Protein AF-A0A529Q553-F1 (afdb_monomer)

Radius of gyration: 20.46 Å; Cα contacts (8 Å, |Δi|>4): 124; chains: 1; bounding box: 36×54×59 Å

pLDDT: mean 88.53, std 11.15, range [34.22, 96.94]

Mean predicted aligned error: 6.82 Å

Solvent-accessible surface area (backbone atoms only — not comparable to full-atom values): 10130 Å² total; per-residue (Å²): 118,43,84,43,75,34,99,50,54,93,83,39,62,65,42,75,43,47,72,68,66,32,51,50,51,51,51,51,52,50,47,51,53,48,38,73,77,42,72,85,59,49,73,41,52,49,52,29,30,45,54,63,30,24,42,59,50,72,75,54,43,55,55,51,61,71,42,74,78,39,62,71,57,44,51,53,48,38,74,72,51,54,62,42,55,60,35,70,65,58,46,74,40,64,50,101,91,42,88,78,86,85,86,89,84,88,81,55,51,62,45,63,66,83,91,50,75,76,38,81,62,55,82,89,85,82,84,74,90,70,61,59,68,64,60,60,71,51,64,87,62,90,80,86,88,86,84,73,90,57,77,83,69,85,74,52,92,90,112

Structure (mmCIF, N/CA/C/O backbone):
data_AF-A0A529Q553-F1
#
_entry.id   AF-A0A529Q553-F1
#
loop_
_atom_site.group_PDB
_atom_site.id
_atom_site.type_symbol
_atom_site.label_atom_id
_atom_site.label_alt_id
_atom_site.label_comp_id
_atom_site.label_asym_id
_atom_site.label_entity_id
_atom_site.label_seq_id
_atom_site.pdbx_PDB_ins_code
_atom_site.Cartn_x
_atom_site.Cartn_y
_atom_site.Cartn_z
_atom_site.occupancy
_atom_site.B_iso_or_equiv
_atom_site.auth_seq_id
_atom_site.auth_comp_id
_atom_site.auth_asym_id
_atom_site.auth_atom_id
_atom_site.pdbx_PDB_model_num
ATOM 1 N N . GLN A 1 1 ? 13.484 0.846 -15.848 1.00 80.19 1 GLN A N 1
ATOM 2 C CA . GLN A 1 1 ? 13.234 1.776 -16.974 1.00 80.19 1 GLN A CA 1
ATOM 3 C C . GLN A 1 1 ? 11.910 1.406 -17.623 1.00 80.19 1 GLN A C 1
ATOM 5 O O . GLN A 1 1 ? 11.563 0.232 -17.603 1.00 80.19 1 GLN A O 1
ATOM 10 N N . ILE A 1 2 ? 11.185 2.384 -18.168 1.00 90.12 2 ILE A N 1
ATOM 11 C CA . ILE A 1 2 ? 9.883 2.202 -18.836 1.00 90.12 2 ILE A CA 1
ATOM 12 C C . ILE A 1 2 ? 9.944 2.854 -20.213 1.00 90.12 2 ILE A C 1
ATOM 14 O O . ILE A 1 2 ? 10.556 3.915 -20.351 1.00 90.12 2 ILE A O 1
ATOM 18 N N . LEU A 1 3 ? 9.297 2.245 -21.205 1.00 92.94 3 LEU A N 1
ATOM 19 C CA . LEU A 1 3 ? 9.088 2.835 -22.525 1.00 92.94 3 LEU A CA 1
ATOM 20 C C . LEU A 1 3 ? 7.925 3.841 -22.485 1.00 92.94 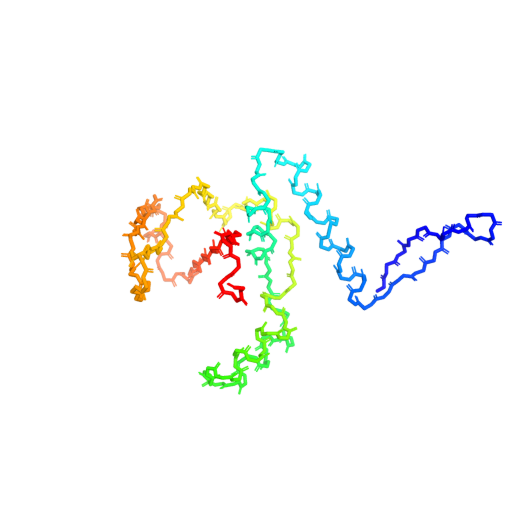3 LEU A C 1
ATOM 22 O O . LEU A 1 3 ? 6.845 3.520 -21.996 1.00 92.94 3 LEU A O 1
ATOM 26 N N . THR A 1 4 ? 8.133 5.041 -23.017 1.00 91.94 4 THR A N 1
ATOM 27 C CA . THR A 1 4 ? 7.121 6.101 -23.126 1.00 91.94 4 THR A CA 1
ATOM 28 C C . THR A 1 4 ? 7.176 6.772 -24.498 1.00 91.94 4 THR A C 1
ATOM 30 O O . THR A 1 4 ? 8.131 6.587 -25.258 1.00 91.94 4 THR A O 1
ATOM 33 N N . THR A 1 5 ? 6.165 7.571 -24.826 1.00 92.75 5 THR A N 1
ATOM 34 C CA . THR A 1 5 ? 6.148 8.407 -26.030 1.00 92.75 5 THR A CA 1
ATOM 35 C C . THR A 1 5 ? 7.138 9.557 -25.898 1.00 92.75 5 THR A C 1
ATOM 37 O O . THR A 1 5 ? 7.236 10.198 -24.849 1.00 92.75 5 THR A O 1
ATOM 40 N N . PHE A 1 6 ? 7.880 9.839 -26.964 1.00 93.62 6 PHE A N 1
ATOM 41 C CA . PHE A 1 6 ? 8.752 11.008 -26.992 1.00 93.62 6 PHE A CA 1
ATOM 42 C C . PHE A 1 6 ? 7.929 12.285 -27.222 1.00 93.62 6 PHE A C 1
ATOM 44 O O . PHE A 1 6 ? 6.906 12.254 -27.898 1.00 93.62 6 PHE A O 1
ATOM 51 N N . CYS A 1 7 ? 8.379 13.420 -26.681 1.00 92.56 7 CYS A N 1
ATOM 52 C CA . CYS A 1 7 ? 7.640 14.686 -26.769 1.00 92.56 7 CYS A CA 1
ATOM 53 C C . CYS A 1 7 ? 7.520 15.251 -28.196 1.00 92.56 7 CYS A C 1
ATOM 55 O O . CYS A 1 7 ? 6.701 16.135 -28.425 1.00 92.56 7 CYS A O 1
ATOM 57 N N . ARG A 1 8 ? 8.339 14.758 -29.135 1.00 94.62 8 ARG A N 1
ATOM 58 C CA . ARG A 1 8 ? 8.357 15.134 -30.555 1.00 94.62 8 ARG A CA 1
ATOM 59 C C . ARG A 1 8 ? 8.279 13.882 -31.433 1.00 94.62 8 ARG A C 1
ATOM 61 O O . ARG A 1 8 ? 9.331 13.361 -31.825 1.00 94.62 8 ARG A O 1
ATOM 68 N N . PRO A 1 9 ? 7.071 13.347 -31.683 1.00 90.69 9 PRO A N 1
ATOM 69 C CA . PRO A 1 9 ? 6.893 12.085 -32.399 1.00 90.69 9 PRO A CA 1
ATOM 70 C C . PRO A 1 9 ? 7.507 12.098 -33.807 1.00 90.69 9 PRO A C 1
ATOM 72 O O . PRO A 1 9 ? 7.957 11.055 -34.272 1.00 90.69 9 PRO A O 1
ATOM 75 N N . GLU A 1 10 ? 7.613 13.268 -34.444 1.00 95.75 10 GLU A N 1
ATOM 76 C CA . GLU A 1 10 ? 8.237 13.469 -35.755 1.00 95.75 10 GLU A CA 1
ATOM 77 C C . GLU A 1 10 ? 9.744 13.166 -35.789 1.00 95.75 10 GLU A C 1
ATOM 79 O O . GLU A 1 10 ? 10.274 12.805 -36.835 1.00 95.75 10 GLU A O 1
ATOM 84 N N . LEU A 1 11 ? 10.443 13.284 -34.654 1.00 94.25 11 LEU A N 1
ATOM 85 C CA . LEU A 1 11 ? 11.871 12.958 -34.551 1.00 94.25 11 LEU A CA 1
ATOM 86 C C . LEU A 1 11 ? 12.093 11.506 -34.130 1.00 94.25 11 LEU A C 1
ATOM 88 O O . LEU A 1 11 ? 13.064 10.868 -34.535 1.00 94.25 11 LEU A O 1
ATOM 92 N N . ARG A 1 12 ? 11.226 11.003 -33.250 1.00 94.56 12 ARG A N 1
ATOM 93 C CA . ARG A 1 12 ? 11.303 9.659 -32.682 1.00 94.56 12 ARG A CA 1
ATOM 94 C C . ARG A 1 12 ? 9.975 9.328 -32.017 1.00 94.56 12 ARG A C 1
ATOM 96 O O . ARG A 1 12 ? 9.478 10.125 -31.237 1.00 94.56 12 ARG A O 1
ATOM 103 N N . HIS A 1 13 ? 9.462 8.119 -32.221 1.00 95.44 13 HIS A N 1
ATOM 104 C CA . HIS A 1 13 ? 8.186 7.711 -31.625 1.00 95.44 13 HIS A CA 1
ATOM 105 C C . HIS A 1 13 ? 8.274 7.438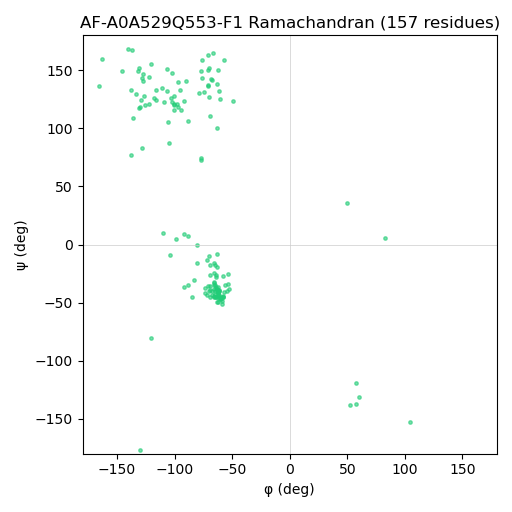 -30.112 1.00 95.44 13 HIS A C 1
ATOM 107 O O . HIS A 1 13 ? 7.409 7.864 -29.347 1.00 95.44 13 HIS A O 1
ATOM 113 N N . PHE A 1 14 ? 9.339 6.766 -29.656 1.00 95.81 14 PHE A N 1
ATOM 114 C CA . PHE A 1 14 ? 9.459 6.301 -28.271 1.00 95.81 14 PHE A CA 1
ATOM 115 C C . PHE A 1 14 ? 10.795 6.665 -27.623 1.00 95.81 14 PHE A C 1
ATOM 117 O O . PHE A 1 14 ? 11.828 6.765 -28.281 1.00 95.81 14 PHE A O 1
ATOM 124 N N . THR A 1 15 ? 10.786 6.821 -26.305 1.00 94.69 15 THR A N 1
ATOM 125 C CA . THR A 1 15 ? 11.979 6.993 -25.471 1.00 94.69 15 THR A CA 1
ATOM 126 C C . THR A 1 15 ? 11.813 6.213 -24.172 1.00 94.69 15 THR A C 1
ATOM 128 O O . THR A 1 15 ? 10.720 5.758 -23.847 1.00 94.69 15 THR A O 1
ATOM 131 N N . THR A 1 16 ? 12.882 6.066 -23.400 1.00 94.25 16 THR A N 1
ATOM 132 C CA . THR A 1 16 ? 12.812 5.482 -22.057 1.00 94.25 16 THR A CA 1
ATOM 133 C C . THR A 1 16 ? 12.877 6.556 -20.980 1.00 94.25 16 THR A C 1
ATOM 135 O O . THR A 1 16 ? 13.589 7.547 -21.147 1.00 94.25 16 THR A O 1
ATOM 138 N N . LEU A 1 17 ? 12.200 6.327 -19.853 1.00 93.25 17 LEU A N 1
ATOM 139 C CA . LEU A 1 17 ? 12.426 7.059 -18.604 1.00 93.25 17 LEU A CA 1
ATOM 140 C C . LEU A 1 17 ? 12.835 6.112 -17.461 1.00 93.25 17 LEU A C 1
ATOM 142 O O . LEU A 1 17 ? 12.558 4.906 -17.498 1.00 93.25 17 LEU A O 1
ATOM 146 N N . GLY A 1 18 ? 13.533 6.655 -16.464 1.00 93.50 18 GLY A N 1
ATOM 147 C CA . GLY A 1 18 ? 14.130 5.909 -15.354 1.00 93.50 18 GLY A CA 1
ATOM 148 C C . GLY A 1 18 ? 13.793 6.477 -13.975 1.00 93.50 18 GLY A C 1
ATOM 149 O O . GLY A 1 18 ? 13.018 7.425 -13.851 1.00 93.50 18 GLY A O 1
ATOM 150 N N . ASP A 1 19 ? 14.388 5.853 -12.960 1.00 92.12 19 ASP A N 1
ATOM 151 C CA . ASP A 1 19 ? 14.422 6.304 -11.566 1.00 92.12 19 ASP A CA 1
ATOM 152 C C . ASP A 1 19 ? 13.046 6.627 -10.962 1.00 92.12 19 ASP A C 1
ATOM 154 O O . ASP A 1 19 ? 12.076 5.887 -11.153 1.00 92.12 19 ASP A O 1
ATOM 158 N N . THR A 1 20 ? 12.958 7.717 -10.200 1.00 90.69 20 THR A N 1
ATOM 159 C CA . THR A 1 20 ? 11.737 8.135 -9.505 1.00 90.69 20 THR A CA 1
ATOM 160 C C . THR A 1 20 ? 10.633 8.529 -10.478 1.00 90.69 20 THR A C 1
ATOM 162 O O . THR A 1 20 ? 9.475 8.231 -10.212 1.00 90.69 20 THR A O 1
ATOM 165 N N . SER A 1 21 ? 10.962 9.094 -11.643 1.00 92.62 21 SER A N 1
ATOM 166 C CA . SER A 1 21 ? 9.974 9.387 -12.689 1.00 92.62 21 SER A CA 1
ATOM 167 C C . SER A 1 21 ? 9.302 8.113 -13.203 1.00 92.62 21 SER A C 1
ATOM 169 O O . SER A 1 21 ? 8.085 8.078 -13.386 1.00 92.62 21 SER A O 1
ATOM 171 N N . ALA A 1 22 ? 10.078 7.042 -13.401 1.00 93.75 22 ALA A N 1
ATOM 172 C CA . ALA A 1 22 ? 9.542 5.748 -13.809 1.00 93.75 22 ALA A CA 1
ATOM 173 C C . ALA A 1 22 ? 8.690 5.133 -12.692 1.00 93.75 22 ALA A C 1
ATOM 175 O O . ALA A 1 22 ? 7.582 4.665 -12.948 1.00 93.75 22 ALA A O 1
ATOM 176 N N . ALA A 1 23 ? 9.161 5.192 -11.445 1.00 92.81 23 ALA A N 1
ATOM 177 C CA . ALA A 1 23 ? 8.389 4.725 -10.297 1.00 92.81 23 ALA A CA 1
ATOM 178 C C . ALA A 1 23 ? 7.031 5.448 -10.181 1.00 92.81 23 ALA A C 1
ATOM 180 O O . ALA A 1 23 ? 6.000 4.790 -10.042 1.00 92.81 23 ALA A O 1
ATOM 181 N N . THR A 1 24 ? 7.008 6.775 -10.336 1.00 94.56 24 THR A N 1
ATOM 182 C CA . THR A 1 24 ? 5.775 7.578 -10.334 1.00 94.56 24 THR A CA 1
ATOM 183 C C . THR A 1 24 ? 4.840 7.182 -11.473 1.00 94.56 24 THR A C 1
ATOM 185 O O . THR A 1 24 ? 3.646 7.003 -11.245 1.00 94.56 24 THR A O 1
ATOM 188 N N . AL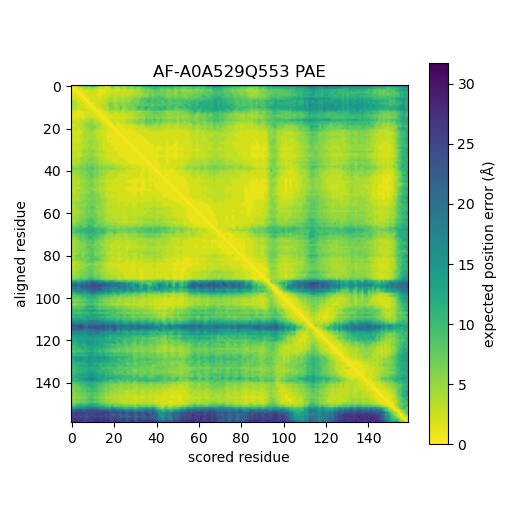A A 1 25 ? 5.360 6.979 -12.688 1.00 94.25 25 ALA A N 1
ATOM 189 C CA . ALA A 1 25 ? 4.551 6.531 -13.821 1.00 94.25 25 ALA A CA 1
ATOM 190 C C . ALA A 1 25 ? 3.922 5.144 -13.579 1.00 94.25 25 ALA A C 1
ATOM 192 O O . ALA A 1 25 ? 2.751 4.933 -13.898 1.00 94.25 25 ALA A O 1
ATOM 193 N N . HIS A 1 26 ? 4.658 4.207 -12.971 1.00 94.06 26 HIS A N 1
ATOM 194 C CA . HIS A 1 26 ? 4.112 2.905 -12.576 1.00 94.06 26 HIS A CA 1
ATOM 195 C C . HIS A 1 26 ? 3.022 3.026 -11.508 1.00 94.06 26 HIS A C 1
ATOM 197 O O . HIS A 1 26 ? 1.973 2.397 -11.652 1.00 94.06 26 HIS A O 1
ATOM 203 N N . ALA A 1 27 ? 3.239 3.845 -10.476 1.00 94.94 27 ALA A N 1
ATOM 204 C CA . ALA A 1 27 ? 2.251 4.079 -9.427 1.00 94.94 27 ALA A CA 1
ATOM 205 C C . ALA A 1 27 ? 0.971 4.725 -9.986 1.00 94.94 27 ALA A C 1
ATOM 207 O O . ALA A 1 27 ? -0.127 4.260 -9.688 1.00 94.94 27 ALA A O 1
ATOM 208 N N . ALA A 1 28 ? 1.101 5.727 -10.861 1.00 95.56 28 ALA A N 1
ATOM 209 C CA . ALA A 1 28 ? -0.030 6.371 -11.529 1.00 95.56 28 ALA A CA 1
ATOM 210 C C . ALA A 1 28 ? -0.814 5.384 -12.408 1.00 95.56 28 ALA A C 1
ATOM 212 O O . ALA A 1 28 ? -2.042 5.332 -12.343 1.00 95.56 28 ALA A O 1
ATOM 213 N N . ARG A 1 29 ? -0.114 4.540 -13.179 1.00 95.44 29 ARG A N 1
ATOM 214 C CA . ARG A 1 29 ? -0.747 3.463 -13.954 1.00 95.44 29 ARG A CA 1
ATOM 215 C C . ARG A 1 29 ? -1.506 2.497 -13.046 1.00 95.44 29 ARG A C 1
ATOM 217 O O . ARG A 1 29 ? -2.623 2.119 -13.376 1.00 95.44 29 ARG A O 1
ATOM 224 N N . MET A 1 30 ? -0.912 2.086 -11.928 1.00 95.81 30 MET A N 1
ATOM 225 C CA . MET A 1 30 ? -1.554 1.186 -10.969 1.00 95.81 30 MET A CA 1
ATOM 226 C C . MET A 1 30 ? -2.814 1.809 -10.360 1.00 95.81 30 MET A C 1
ATOM 228 O O . MET A 1 30 ? -3.855 1.161 -10.358 1.00 95.81 30 MET A O 1
ATOM 232 N N . ALA A 1 31 ? -2.751 3.071 -9.929 1.00 96.69 31 ALA A N 1
ATOM 233 C CA . ALA A 1 31 ? -3.910 3.806 -9.427 1.00 96.69 31 ALA A CA 1
ATOM 234 C C . ALA A 1 31 ? -5.034 3.885 -10.472 1.00 96.69 31 ALA A C 1
ATOM 236 O O . ALA A 1 31 ? -6.183 3.587 -10.159 1.00 96.69 31 ALA A O 1
ATOM 237 N N . GLY A 1 32 ? -4.697 4.205 -11.726 1.00 96.31 32 GLY A N 1
ATOM 238 C CA . GLY A 1 32 ? -5.662 4.244 -12.827 1.00 96.31 32 GLY A CA 1
ATOM 239 C C . GLY A 1 32 ? -6.304 2.885 -13.117 1.00 96.31 32 GLY A C 1
ATOM 240 O O . GLY A 1 32 ? -7.495 2.823 -13.398 1.00 96.31 32 GLY A O 1
ATOM 241 N N . LEU A 1 33 ? -5.550 1.788 -13.004 1.00 95.75 33 LEU A N 1
ATOM 242 C CA . LEU A 1 33 ? -6.091 0.433 -13.166 1.00 95.75 33 LEU A CA 1
ATOM 243 C C . LEU A 1 33 ? -7.027 0.040 -12.018 1.00 95.75 33 LEU A C 1
ATOM 245 O O . LEU A 1 33 ? -8.059 -0.573 -12.274 1.00 95.75 33 LEU A O 1
ATOM 249 N N . ILE A 1 34 ? -6.701 0.419 -10.779 1.00 94.50 34 ILE A N 1
ATOM 250 C CA . ILE A 1 34 ? -7.578 0.206 -9.619 1.00 94.50 34 ILE A CA 1
ATOM 251 C C . ILE A 1 34 ? -8.876 0.997 -9.786 1.00 94.50 34 ILE A C 1
ATOM 253 O O . ILE A 1 34 ? -9.948 0.406 -9.697 1.00 94.50 34 ILE A O 1
ATOM 257 N N . LEU A 1 35 ? -8.789 2.288 -10.116 1.00 95.06 35 LEU A N 1
ATOM 258 C CA . LEU A 1 35 ? -9.957 3.138 -10.375 1.00 95.06 35 LEU A CA 1
ATOM 259 C C . LEU A 1 35 ? -10.794 2.636 -11.552 1.00 95.06 35 LEU A C 1
ATOM 261 O O . LEU A 1 35 ? -12.014 2.648 -11.492 1.00 95.06 35 LEU A O 1
ATOM 265 N N . SER A 1 36 ? -10.161 2.155 -12.622 1.00 95.25 36 SER A N 1
ATOM 266 C CA . SER A 1 36 ? -10.892 1.586 -13.756 1.00 95.25 36 SER A CA 1
ATOM 267 C C . SER A 1 36 ? -11.638 0.305 -13.388 1.00 95.25 36 SER A C 1
ATOM 269 O O . SER A 1 36 ? -12.670 0.024 -13.991 1.00 95.25 36 SER A O 1
ATOM 271 N N . ALA A 1 37 ? -11.103 -0.494 -12.462 1.00 92.50 37 ALA A N 1
ATOM 272 C CA . ALA A 1 37 ? -11.727 -1.734 -12.015 1.00 92.50 37 ALA A CA 1
ATOM 273 C C . ALA A 1 37 ? -12.796 -1.504 -10.935 1.00 92.50 37 ALA A C 1
ATOM 275 O O . ALA A 1 37 ? -13.740 -2.286 -10.851 1.00 92.50 37 ALA A O 1
ATOM 276 N N . ARG A 1 38 ? -12.635 -0.461 -10.110 1.00 91.25 38 ARG A N 1
ATOM 277 C CA . ARG A 1 38 ? -13.537 -0.078 -9.013 1.00 91.25 38 ARG A CA 1
ATOM 278 C C . ARG A 1 38 ? -13.729 1.449 -8.984 1.00 91.25 38 ARG A C 1
ATOM 280 O O . ARG A 1 38 ? -13.078 2.130 -8.185 1.00 91.25 38 ARG A O 1
ATOM 287 N N . PRO A 1 39 ? -14.557 2.004 -9.890 1.00 92.81 39 PRO A N 1
ATOM 288 C CA . PRO A 1 39 ? -14.704 3.452 -10.069 1.00 92.81 39 PRO A CA 1
ATOM 289 C C . PRO A 1 39 ? -15.300 4.198 -8.871 1.00 92.81 39 PRO A C 1
ATOM 291 O O . PRO A 1 39 ? -15.195 5.418 -8.801 1.00 92.81 39 PRO A O 1
ATOM 294 N N . GLU A 1 40 ? -15.948 3.483 -7.957 1.00 93.44 40 GLU A N 1
ATOM 295 C CA . GLU A 1 40 ? -16.597 4.011 -6.760 1.00 93.44 40 GLU A CA 1
ATOM 296 C C . GLU A 1 40 ? -15.635 4.295 -5.598 1.00 93.44 40 GLU A C 1
ATOM 298 O O . GLU A 1 40 ? -16.015 4.998 -4.664 1.00 93.44 40 GLU A O 1
ATOM 303 N N . LEU A 1 41 ? -14.410 3.758 -5.643 1.00 92.75 41 LEU A N 1
ATOM 304 C CA . LEU A 1 41 ? -13.438 3.925 -4.564 1.00 92.75 41 LEU A CA 1
ATOM 305 C C . LEU A 1 41 ? -12.935 5.363 -4.455 1.00 92.75 41 LEU A C 1
ATOM 307 O O . LEU A 1 41 ? -12.616 6.017 -5.451 1.00 92.75 41 LEU A O 1
ATOM 311 N N . TRP A 1 42 ? -12.740 5.811 -3.219 1.00 94.38 42 TRP A N 1
ATOM 312 C CA . TRP A 1 42 ? -12.140 7.104 -2.928 1.00 94.38 42 TRP A CA 1
ATOM 313 C C . TRP A 1 42 ? -10.645 7.095 -3.278 1.00 94.38 42 TRP A C 1
ATOM 315 O O . TRP A 1 42 ? -9.980 6.052 -3.178 1.00 94.38 42 TRP A O 1
ATOM 325 N N . PRO A 1 43 ? -10.052 8.248 -3.635 1.00 94.06 43 PRO A N 1
ATOM 326 C CA . PRO A 1 43 ? -8.610 8.349 -3.859 1.00 94.06 43 PRO A CA 1
ATOM 327 C C . PRO A 1 43 ? -7.774 7.840 -2.666 1.00 94.06 43 PRO A C 1
ATOM 329 O O . PRO A 1 43 ? -6.717 7.226 -2.850 1.00 94.06 43 PRO A O 1
ATOM 332 N N . GLU A 1 44 ? -8.263 8.026 -1.439 1.00 94.12 44 GLU A N 1
ATOM 333 C CA . GLU A 1 44 ? -7.706 7.500 -0.194 1.00 94.12 44 GLU A CA 1
ATOM 334 C C . GLU A 1 44 ? -7.657 5.978 -0.207 1.00 94.12 44 GLU A C 1
ATOM 336 O O . GLU A 1 44 ? -6.614 5.408 0.127 1.00 94.12 44 GLU A O 1
ATOM 341 N N . SER A 1 45 ? -8.745 5.326 -0.613 1.00 94.25 45 SER A N 1
ATOM 342 C CA . SER A 1 45 ? -8.849 3.871 -0.713 1.00 94.25 45 SER A CA 1
ATOM 343 C C . SER A 1 45 ? -7.961 3.317 -1.808 1.00 94.25 45 SER A C 1
ATOM 345 O O . SER A 1 45 ? -7.275 2.322 -1.594 1.00 94.25 45 SER A O 1
ATOM 347 N N . VAL A 1 46 ? -7.872 3.991 -2.956 1.00 94.88 46 VAL A N 1
ATOM 348 C CA . VAL A 1 46 ? -6.943 3.606 -4.029 1.00 94.88 46 VAL A CA 1
ATOM 349 C C . VAL A 1 46 ? -5.503 3.652 -3.524 1.00 94.88 46 VAL A C 1
ATOM 351 O O . VAL A 1 46 ? -4.749 2.691 -3.695 1.00 94.88 46 VAL A O 1
ATOM 354 N N . ARG A 1 47 ? -5.117 4.728 -2.827 1.00 94.88 47 ARG A N 1
ATOM 355 C CA . ARG A 1 47 ? -3.799 4.821 -2.187 1.00 94.88 47 ARG A CA 1
ATOM 356 C C . ARG A 1 47 ? -3.614 3.740 -1.121 1.00 94.88 47 ARG A C 1
ATOM 358 O O . ARG A 1 47 ? -2.532 3.154 -1.048 1.00 94.88 47 ARG A O 1
ATOM 365 N N . ALA A 1 48 ? -4.646 3.466 -0.321 1.00 94.81 48 ALA A N 1
ATOM 366 C CA . ALA A 1 48 ? -4.623 2.424 0.698 1.00 94.81 48 ALA A CA 1
ATOM 367 C C . ALA A 1 48 ? -4.332 1.067 0.067 1.00 94.81 48 ALA A C 1
ATOM 369 O O . ALA A 1 48 ? -3.421 0.395 0.522 1.00 94.81 48 ALA A O 1
ATOM 370 N N . LEU A 1 49 ? -5.028 0.698 -1.011 1.00 94.44 49 LEU A N 1
ATOM 371 C CA . LEU A 1 49 ? -4.840 -0.571 -1.715 1.00 94.44 49 LEU A CA 1
ATOM 372 C C . LEU A 1 49 ? -3.438 -0.700 -2.312 1.00 94.44 49 LEU A C 1
ATOM 374 O O . LEU A 1 49 ? -2.820 -1.756 -2.189 1.00 94.44 49 LEU A O 1
ATOM 378 N N . ILE A 1 50 ? -2.893 0.375 -2.891 1.00 95.00 50 ILE A N 1
ATOM 379 C CA . ILE A 1 50 ? -1.508 0.383 -3.383 1.00 95.00 50 ILE A CA 1
ATOM 380 C C . ILE A 1 50 ? -0.542 0.073 -2.239 1.00 95.00 50 ILE A C 1
ATOM 382 O O . ILE A 1 50 ? 0.270 -0.842 -2.354 1.00 95.00 50 ILE A O 1
ATOM 386 N N . VAL A 1 51 ? -0.655 0.784 -1.116 1.00 94.38 51 VAL A N 1
ATOM 387 C CA . VAL A 1 51 ? 0.207 0.569 0.056 1.00 94.38 51 VAL A CA 1
ATOM 388 C C . VAL A 1 51 ? -0.016 -0.811 0.680 1.00 94.38 51 VAL A C 1
ATOM 390 O O . VAL A 1 51 ? 0.944 -1.493 1.017 1.00 94.38 51 VAL A O 1
ATOM 393 N N . HIS A 1 52 ? -1.268 -1.241 0.808 1.00 94.19 52 HIS A N 1
ATOM 394 C CA . HIS A 1 52 ? -1.669 -2.505 1.419 1.00 94.19 52 HIS A CA 1
ATOM 395 C C . HIS A 1 52 ? -1.147 -3.707 0.630 1.00 94.19 52 HIS A C 1
ATOM 397 O O . HIS A 1 52 ? -0.730 -4.705 1.216 1.00 94.19 52 HIS A O 1
ATOM 403 N N . SER A 1 53 ? -1.116 -3.594 -0.699 1.00 93.19 53 SER A N 1
ATOM 404 C CA . SER A 1 53 ? -0.583 -4.626 -1.589 1.00 93.19 53 SER A CA 1
ATOM 405 C C . SER A 1 53 ? 0.942 -4.755 -1.554 1.00 93.19 53 SER A C 1
ATOM 407 O O . SER A 1 53 ? 1.470 -5.732 -2.085 1.00 93.19 53 SER A O 1
ATOM 409 N N . ALA A 1 54 ? 1.650 -3.785 -0.966 1.00 94.19 54 ALA A N 1
ATOM 410 C CA . ALA A 1 54 ? 3.097 -3.710 -1.052 1.00 94.19 54 ALA A CA 1
ATOM 411 C C . ALA A 1 54 ? 3.813 -4.713 -0.146 1.00 94.19 54 ALA A C 1
ATOM 413 O O . ALA A 1 54 ? 3.398 -4.981 0.980 1.00 94.19 54 ALA A O 1
ATOM 414 N N . GLU A 1 55 ? 4.926 -5.235 -0.658 1.00 94.00 55 GLU A N 1
ATOM 415 C CA . GLU A 1 55 ? 5.840 -6.106 0.073 1.00 94.00 55 GLU A CA 1
ATOM 416 C C . GLU A 1 55 ? 7.270 -5.587 -0.004 1.00 94.00 55 GLU A C 1
ATOM 418 O O . GLU A 1 55 ? 7.759 -5.157 -1.056 1.00 94.00 55 GLU A O 1
ATOM 423 N N . TRP A 1 56 ? 7.999 -5.689 1.103 1.00 95.50 56 TRP A N 1
ATOM 424 C CA . TRP A 1 56 ? 9.443 -5.508 1.058 1.00 95.50 56 TRP A CA 1
ATOM 425 C C . TRP A 1 56 ? 10.095 -6.678 0.330 1.00 95.50 56 TRP A C 1
ATOM 427 O O . TRP A 1 56 ? 9.934 -7.840 0.704 1.00 95.50 56 TRP A O 1
ATOM 437 N N . THR A 1 57 ? 10.900 -6.354 -0.682 1.00 96.50 57 THR A N 1
ATOM 438 C CA . THR A 1 57 ? 11.742 -7.341 -1.370 1.00 96.50 57 THR A CA 1
ATOM 439 C C . THR A 1 57 ? 12.682 -8.044 -0.381 1.00 96.50 57 THR A C 1
ATOM 441 O O . THR A 1 57 ? 13.018 -7.457 0.654 1.00 96.50 57 THR A O 1
ATOM 444 N N . PRO A 1 58 ? 13.205 -9.245 -0.696 1.00 96.94 58 PRO A N 1
ATOM 445 C CA . PRO A 1 58 ? 14.136 -9.948 0.189 1.00 96.94 58 PRO A CA 1
ATOM 446 C C . PRO A 1 58 ? 15.337 -9.095 0.626 1.00 96.94 58 PRO A C 1
ATOM 448 O O . PRO A 1 58 ? 15.728 -9.119 1.788 1.00 96.94 58 PRO A O 1
ATOM 451 N N . ALA A 1 59 ? 15.874 -8.264 -0.274 1.00 96.88 59 ALA A N 1
ATOM 452 C CA . ALA A 1 59 ? 16.981 -7.361 0.038 1.00 96.88 59 ALA A CA 1
ATOM 453 C C . ALA A 1 59 ? 16.584 -6.215 0.989 1.00 96.88 59 ALA A C 1
ATOM 455 O O . ALA A 1 59 ? 17.384 -5.794 1.824 1.00 96.88 59 ALA A O 1
ATOM 456 N N . MET A 1 60 ? 15.359 -5.692 0.871 1.00 96.69 60 MET A N 1
ATOM 457 C CA . MET A 1 60 ? 14.827 -4.691 1.803 1.00 96.69 60 MET A CA 1
ATOM 458 C C . MET A 1 60 ? 14.566 -5.316 3.173 1.00 96.69 60 MET A C 1
ATOM 460 O O . MET A 1 60 ? 14.982 -4.754 4.184 1.00 96.69 60 MET A O 1
ATOM 464 N N . ARG A 1 61 ? 13.942 -6.498 3.193 1.00 95.19 61 ARG A N 1
ATOM 465 C CA . ARG A 1 61 ? 13.621 -7.246 4.410 1.00 95.19 61 ARG A CA 1
ATOM 466 C C . ARG A 1 61 ? 14.876 -7.607 5.197 1.00 95.19 61 ARG A C 1
ATOM 468 O O . ARG A 1 61 ? 14.952 -7.265 6.366 1.00 95.19 61 ARG A O 1
ATOM 475 N N . ALA A 1 62 ? 15.913 -8.114 4.531 1.00 96.44 62 ALA A N 1
ATOM 476 C CA . ALA A 1 62 ? 17.193 -8.408 5.174 1.00 96.44 62 ALA A CA 1
ATOM 477 C C . ALA A 1 62 ? 17.807 -7.188 5.891 1.00 96.44 62 ALA A C 1
ATOM 479 O O . ALA A 1 62 ? 18.424 -7.333 6.941 1.00 96.44 62 ALA A O 1
ATOM 480 N N . ARG A 1 63 ? 17.627 -5.973 5.351 1.00 95.94 63 ARG A N 1
ATOM 481 C CA . ARG A 1 63 ? 18.086 -4.735 6.006 1.00 95.94 63 ARG A CA 1
ATOM 482 C C . ARG A 1 63 ? 17.232 -4.351 7.209 1.00 95.94 63 ARG A C 1
ATOM 484 O O . ARG A 1 63 ? 17.784 -3.855 8.179 1.00 95.94 63 ARG A O 1
ATOM 491 N N . ILE A 1 64 ? 15.918 -4.559 7.135 1.00 93.94 64 ILE A N 1
ATOM 492 C CA . ILE A 1 64 ? 15.008 -4.327 8.263 1.00 93.94 64 ILE A CA 1
ATOM 493 C C . ILE A 1 64 ? 15.324 -5.305 9.398 1.00 93.94 64 ILE A C 1
ATOM 495 O O . ILE A 1 64 ? 15.447 -4.887 10.547 1.00 93.94 64 ILE A O 1
ATOM 499 N N . ASP A 1 65 ? 15.513 -6.581 9.073 1.00 94.56 65 ASP A N 1
ATOM 500 C CA . ASP A 1 65 ? 15.816 -7.626 10.051 1.00 94.56 65 ASP A CA 1
ATOM 501 C C . ASP A 1 65 ? 17.175 -7.368 10.723 1.00 94.56 65 ASP A C 1
ATOM 503 O O . ASP A 1 65 ? 17.307 -7.505 11.939 1.00 94.56 65 ASP A O 1
ATOM 507 N N . ALA A 1 66 ? 18.163 -6.878 9.963 1.00 96.25 66 ALA A N 1
ATOM 508 C CA . ALA A 1 66 ? 19.476 -6.497 10.486 1.00 96.25 66 ALA A CA 1
ATOM 509 C C . ALA A 1 66 ? 19.442 -5.336 11.501 1.00 96.25 66 ALA A C 1
ATOM 511 O O . ALA A 1 66 ? 20.379 -5.201 12.286 1.00 96.25 66 ALA A O 1
ATOM 512 N N . CYS A 1 67 ? 18.375 -4.527 11.535 1.00 94.56 67 CYS A N 1
ATOM 513 C CA . CYS A 1 67 ? 18.204 -3.484 12.550 1.00 94.56 67 CYS A CA 1
ATOM 514 C C . CYS A 1 67 ? 17.910 -4.051 13.949 1.00 94.56 67 CYS A C 1
ATOM 516 O O . CYS A 1 67 ? 17.888 -3.286 14.911 1.00 94.56 67 CYS A O 1
ATOM 518 N N . ASN A 1 68 ? 17.631 -5.355 14.094 1.00 93.56 68 ASN A N 1
ATOM 519 C CA . ASN A 1 68 ? 17.357 -6.014 15.381 1.00 93.56 68 ASN A CA 1
ATOM 520 C C . ASN A 1 68 ? 16.305 -5.278 16.245 1.00 93.56 68 ASN A C 1
ATOM 522 O O . ASN A 1 68 ? 16.414 -5.206 17.468 1.00 93.56 68 ASN A O 1
ATOM 526 N N . GLY A 1 69 ? 15.290 -4.680 15.609 1.00 92.31 69 GLY A N 1
ATOM 527 C CA . GLY A 1 69 ? 14.227 -3.936 16.297 1.00 92.31 69 GLY A CA 1
ATOM 528 C C . GLY A 1 69 ? 14.559 -2.482 16.664 1.00 92.31 69 GLY A C 1
ATOM 529 O O . GLY A 1 69 ? 13.735 -1.817 17.300 1.00 92.31 69 GLY A O 1
ATOM 530 N N . ALA A 1 70 ? 15.715 -1.947 16.257 1.00 95.19 70 ALA A N 1
ATOM 531 C CA . ALA A 1 70 ? 16.077 -0.547 16.466 1.00 95.19 70 ALA A CA 1
ATOM 532 C C . ALA A 1 70 ? 15.111 0.391 15.718 1.00 95.19 70 ALA A C 1
ATOM 534 O O . ALA A 1 70 ? 15.218 0.618 14.511 1.00 95.19 70 ALA A O 1
ATOM 535 N N . LYS A 1 71 ? 14.151 0.968 16.455 1.00 93.69 71 LYS A N 1
ATOM 536 C CA . LYS A 1 71 ? 13.046 1.762 15.887 1.00 93.69 71 LYS A CA 1
ATOM 537 C C . LYS A 1 71 ? 13.512 2.908 14.986 1.00 93.69 71 LYS A C 1
ATOM 539 O O . LYS A 1 71 ? 12.895 3.141 13.952 1.00 93.69 71 LYS A O 1
ATOM 544 N N . GLY A 1 72 ? 14.584 3.610 15.361 1.00 95.25 72 GLY A N 1
ATOM 545 C CA . GLY A 1 72 ? 15.114 4.733 14.579 1.00 95.25 72 GLY A CA 1
ATOM 546 C C . GLY A 1 72 ? 15.658 4.306 13.213 1.00 95.25 72 GLY A C 1
ATOM 547 O O . GLY A 1 72 ? 15.403 4.969 12.208 1.00 95.25 72 GLY A O 1
ATOM 548 N N . GLU A 1 73 ? 16.341 3.164 13.153 1.00 94.88 73 GLU A N 1
ATOM 549 C CA . GLU A 1 73 ? 16.874 2.618 11.903 1.00 94.88 73 GLU A CA 1
ATOM 550 C C . GLU A 1 73 ? 15.757 2.082 11.007 1.00 94.88 73 GLU A C 1
ATOM 552 O O . GLU A 1 73 ? 15.707 2.401 9.819 1.00 94.88 73 GLU A O 1
ATOM 557 N N . ILE A 1 74 ? 14.798 1.356 11.592 1.00 93.81 74 ILE A N 1
ATOM 558 C CA . ILE A 1 74 ? 13.603 0.890 10.878 1.00 93.81 74 ILE A CA 1
ATOM 559 C C . ILE A 1 74 ? 12.845 2.088 10.299 1.00 93.81 74 ILE A C 1
ATOM 561 O O . ILE A 1 74 ? 12.476 2.072 9.127 1.00 93.81 74 ILE A O 1
ATOM 565 N N . GLN A 1 75 ? 12.669 3.167 11.067 1.00 94.69 75 GLN A N 1
ATOM 566 C CA . GLN A 1 75 ? 12.017 4.383 10.580 1.00 94.69 75 GLN A CA 1
ATOM 567 C C . GLN A 1 75 ? 12.781 5.015 9.408 1.00 94.69 75 GLN A C 1
ATOM 569 O O . GLN A 1 75 ? 12.159 5.466 8.444 1.00 94.69 75 GLN A O 1
ATOM 574 N N . ALA A 1 76 ? 14.115 5.034 9.451 1.00 95.38 76 ALA A N 1
ATOM 575 C CA . ALA A 1 76 ? 14.930 5.519 8.340 1.00 95.38 76 ALA A CA 1
ATOM 576 C C . ALA A 1 76 ? 14.758 4.654 7.077 1.00 95.38 76 ALA A C 1
ATOM 578 O O . ALA A 1 76 ? 14.678 5.189 5.969 1.00 95.38 76 ALA A O 1
ATOM 579 N N . LEU A 1 77 ? 14.640 3.332 7.230 1.00 95.38 77 LEU A N 1
ATOM 580 C CA . LEU A 1 77 ? 14.383 2.414 6.119 1.00 95.38 77 LEU A CA 1
ATOM 581 C C . LEU A 1 77 ? 12.960 2.552 5.564 1.00 95.38 77 LEU A C 1
ATOM 583 O O . LEU A 1 77 ? 12.801 2.588 4.346 1.00 95.38 77 LEU A O 1
ATOM 587 N N . VAL A 1 78 ? 11.947 2.731 6.414 1.00 92.81 78 VAL A N 1
ATOM 588 C CA . VAL A 1 78 ? 10.568 3.028 5.985 1.00 92.81 78 VAL A CA 1
ATOM 589 C C . VAL A 1 78 ? 10.513 4.351 5.221 1.00 92.81 78 VAL A C 1
ATOM 591 O O . VAL A 1 78 ? 9.864 4.432 4.186 1.00 92.81 78 VAL A O 1
ATOM 594 N N . ARG A 1 79 ? 11.248 5.385 5.648 1.00 92.62 79 ARG A N 1
ATOM 595 C CA . ARG A 1 79 ? 11.352 6.644 4.882 1.00 92.62 79 ARG A CA 1
ATOM 596 C C . ARG A 1 79 ? 12.019 6.460 3.517 1.00 92.62 79 ARG A C 1
ATOM 598 O O . ARG A 1 79 ? 11.739 7.226 2.603 1.00 92.62 79 ARG A O 1
ATOM 605 N N . ARG A 1 80 ? 12.903 5.468 3.377 1.00 92.69 80 ARG A N 1
ATOM 606 C CA . ARG A 1 80 ? 13.630 5.188 2.131 1.00 92.69 80 ARG A CA 1
ATOM 607 C C . ARG A 1 80 ? 12.834 4.318 1.158 1.00 92.69 80 ARG A C 1
ATOM 609 O O . ARG A 1 80 ? 12.847 4.597 -0.034 1.00 92.69 80 ARG A O 1
ATOM 616 N N . TYR A 1 81 ? 12.212 3.244 1.640 1.00 92.69 81 TYR A N 1
ATOM 617 C CA . TYR A 1 81 ? 11.534 2.247 0.800 1.00 92.69 81 TYR A CA 1
ATOM 618 C C . TYR A 1 81 ? 10.009 2.365 0.829 1.00 92.69 81 TYR A C 1
ATOM 620 O O . TYR A 1 81 ? 9.328 1.662 0.083 1.00 92.69 81 TYR A O 1
ATOM 628 N N . GLY A 1 82 ? 9.460 3.195 1.715 1.00 92.94 82 GLY A N 1
ATOM 629 C CA . GLY A 1 82 ? 8.048 3.140 2.059 1.00 92.94 82 GLY A CA 1
ATOM 630 C C . GLY A 1 82 ? 7.675 1.754 2.585 1.00 92.94 82 GLY A C 1
ATOM 631 O O . GLY A 1 82 ? 8.414 1.116 3.342 1.00 92.94 82 GLY A O 1
ATOM 632 N N . TYR A 1 83 ? 6.530 1.269 2.119 1.00 93.19 83 TYR A N 1
ATOM 633 C CA . TYR A 1 83 ? 5.985 -0.041 2.469 1.00 93.19 83 TYR A CA 1
ATOM 634 C C . TYR A 1 83 ? 6.407 -1.154 1.492 1.00 93.19 83 TYR A C 1
ATOM 636 O O . TYR A 1 83 ? 5.932 -2.277 1.600 1.00 93.19 83 TYR A O 1
ATOM 644 N N . GLY A 1 84 ? 7.335 -0.867 0.569 1.00 95.00 84 GLY A N 1
ATOM 645 C CA . GLY A 1 84 ? 7.869 -1.840 -0.382 1.00 95.00 84 GLY A CA 1
ATOM 646 C C . GLY A 1 84 ? 7.331 -1.680 -1.797 1.00 95.00 84 GLY A C 1
ATOM 647 O O . GLY A 1 84 ? 7.004 -0.577 -2.233 1.00 95.00 84 GLY A O 1
ATOM 648 N N . VAL A 1 85 ? 7.308 -2.786 -2.539 1.00 96.06 85 VAL A N 1
ATOM 649 C CA . VAL A 1 85 ? 6.898 -2.824 -3.944 1.00 96.06 85 VAL A CA 1
ATOM 650 C C . VAL A 1 85 ? 5.431 -3.250 -4.015 1.00 96.06 85 VAL A C 1
ATOM 652 O O . VAL A 1 85 ? 5.127 -4.356 -3.570 1.00 96.06 85 VAL A O 1
ATOM 655 N N 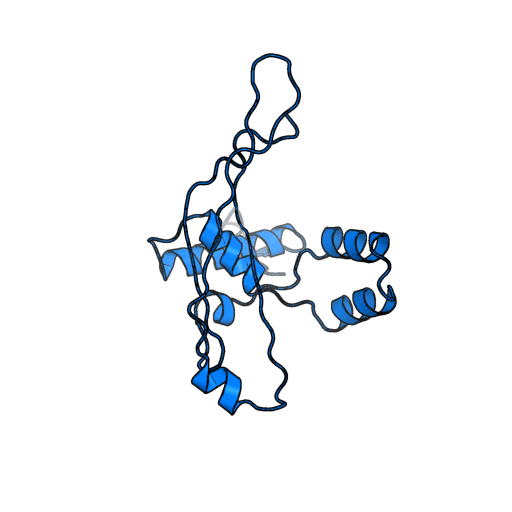. PRO A 1 86 ? 4.527 -2.400 -4.537 1.00 94.81 86 PRO A N 1
ATOM 656 C CA . PRO A 1 86 ? 3.108 -2.722 -4.651 1.00 94.81 86 PRO A CA 1
ATOM 657 C C . PRO A 1 86 ? 2.850 -3.786 -5.724 1.00 94.81 86 PRO A C 1
ATOM 659 O O . PRO A 1 86 ? 3.564 -3.853 -6.728 1.00 94.81 86 PRO A O 1
ATOM 662 N N . ASP A 1 87 ? 1.798 -4.579 -5.527 1.00 93.62 87 ASP A N 1
ATOM 663 C CA . ASP A 1 87 ? 1.374 -5.638 -6.445 1.00 93.62 87 ASP A CA 1
ATOM 664 C C . ASP A 1 87 ? -0.074 -5.415 -6.902 1.00 93.62 87 ASP A C 1
ATOM 666 O O . ASP A 1 87 ? -1.008 -5.360 -6.101 1.00 93.62 87 ASP A O 1
ATOM 670 N N . LEU A 1 88 ? -0.274 -5.283 -8.216 1.00 92.25 88 LEU A N 1
ATOM 671 C CA . LEU A 1 88 ? -1.596 -4.994 -8.776 1.00 92.25 88 LEU A CA 1
ATOM 672 C C . LEU A 1 88 ? -2.593 -6.138 -8.561 1.00 92.25 88 LEU A C 1
ATOM 674 O O . LEU A 1 88 ? -3.772 -5.868 -8.345 1.00 92.25 88 LEU A O 1
ATOM 678 N N . GLY A 1 89 ? -2.138 -7.392 -8.605 1.00 90.25 89 GLY A N 1
ATOM 679 C CA . GLY A 1 89 ? -3.001 -8.549 -8.380 1.00 90.25 89 GLY A CA 1
ATOM 680 C C . GLY A 1 89 ? -3.589 -8.526 -6.974 1.00 90.25 89 GLY A C 1
ATOM 681 O O . GLY A 1 89 ? -4.804 -8.601 -6.822 1.00 90.25 89 GLY A O 1
ATOM 682 N N . ARG A 1 90 ? -2.739 -8.318 -5.964 1.00 89.38 90 ARG A N 1
ATOM 683 C CA . ARG A 1 90 ? -3.125 -8.181 -4.550 1.00 89.38 90 ARG A CA 1
ATOM 684 C C . ARG A 1 90 ? -3.983 -6.944 -4.289 1.00 89.38 90 ARG A C 1
ATOM 686 O O . ARG A 1 90 ? -4.870 -6.991 -3.450 1.00 89.38 90 ARG A O 1
ATOM 693 N N . ALA A 1 91 ? -3.738 -5.841 -4.997 1.00 90.56 91 ALA A N 1
ATOM 694 C CA . ALA A 1 91 ? -4.544 -4.628 -4.849 1.00 90.56 91 ALA A CA 1
ATOM 695 C C . ALA A 1 91 ? -5.965 -4.774 -5.425 1.00 90.56 91 ALA A C 1
ATOM 697 O O . ALA A 1 91 ? -6.906 -4.190 -4.894 1.00 90.56 91 ALA A O 1
ATOM 698 N N . LEU A 1 92 ? -6.125 -5.519 -6.525 1.00 86.69 92 LEU A N 1
ATOM 699 C CA . LEU A 1 92 ? -7.415 -5.695 -7.202 1.00 86.69 92 LEU A CA 1
ATOM 700 C C . LEU A 1 92 ? -8.230 -6.870 -6.659 1.00 86.69 92 LEU A C 1
ATOM 702 O O . LEU A 1 92 ? -9.464 -6.812 -6.654 1.00 86.69 92 LEU A O 1
ATOM 706 N N . LEU A 1 93 ? -7.555 -7.943 -6.251 1.00 75.81 93 LEU A N 1
ATOM 707 C CA . LEU A 1 93 ? -8.167 -9.221 -5.924 1.00 75.81 93 LEU A CA 1
ATOM 708 C C . LEU A 1 93 ? -7.917 -9.568 -4.459 1.00 75.81 93 LEU A C 1
ATOM 710 O O . LEU A 1 93 ? -6.777 -9.699 -4.021 1.00 75.81 93 LEU A O 1
ATOM 714 N N . SER A 1 94 ? -9.000 -9.839 -3.739 1.00 60.88 94 SER A N 1
ATOM 715 C CA . SER A 1 94 ? -8.941 -10.720 -2.579 1.00 60.88 94 SER A CA 1
ATOM 716 C C . SER A 1 94 ? -8.675 -12.128 -3.113 1.00 60.88 94 SER A C 1
ATOM 718 O O . SER A 1 94 ? -9.491 -12.683 -3.854 1.00 60.88 94 SER A O 1
ATOM 720 N N . THR A 1 95 ? -7.483 -12.672 -2.856 1.00 56.00 95 THR A N 1
ATOM 721 C CA . THR A 1 95 ? -7.181 -14.056 -3.253 1.00 56.00 95 THR A CA 1
ATOM 722 C C . THR A 1 95 ? -8.047 -15.020 -2.439 1.00 56.00 95 THR A C 1
ATOM 724 O O . THR A 1 95 ? -8.598 -14.642 -1.409 1.00 56.00 95 THR A O 1
ATOM 727 N N . VAL A 1 96 ? -8.158 -16.286 -2.850 1.00 55.03 96 VAL A N 1
ATOM 728 C CA . VAL A 1 96 ? -8.961 -17.294 -2.118 1.00 55.03 96 VAL A CA 1
ATOM 729 C C . VAL A 1 96 ? -8.563 -17.398 -0.633 1.00 55.03 96 VAL A C 1
ATOM 731 O O . VAL A 1 96 ? -9.391 -17.747 0.203 1.00 55.03 96 VAL A O 1
ATOM 734 N N . ASN A 1 97 ? -7.322 -17.030 -0.301 1.00 61.94 97 ASN A N 1
ATOM 735 C CA . ASN A 1 97 ? -6.765 -17.091 1.048 1.00 61.94 97 ASN A CA 1
ATOM 736 C C . ASN A 1 97 ? -6.533 -15.700 1.675 1.00 61.94 97 ASN A C 1
ATOM 738 O O . ASN A 1 97 ? -5.863 -15.611 2.700 1.00 61.94 97 ASN A O 1
ATOM 742 N N . ASP A 1 98 ? -7.030 -14.621 1.062 1.00 71.88 98 ASP A N 1
ATOM 743 C CA . ASP A 1 98 ? -6.792 -13.239 1.497 1.00 71.88 98 ASP A CA 1
ATOM 744 C C . ASP A 1 98 ? -8.105 -12.447 1.454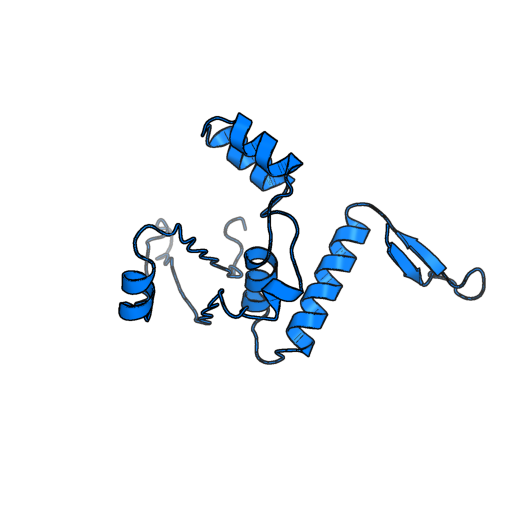 1.00 71.88 98 ASP A C 1
ATOM 746 O O . ASP A 1 98 ? -8.633 -12.166 0.379 1.00 71.88 98 ASP A O 1
ATOM 750 N N . LEU A 1 99 ? -8.652 -12.116 2.627 1.00 77.38 99 LEU A N 1
ATOM 751 C CA . LEU A 1 99 ? -9.860 -11.305 2.766 1.00 77.38 99 LEU A CA 1
ATOM 752 C C . LEU A 1 99 ? -9.473 -9.839 2.973 1.00 77.38 99 LEU A C 1
ATOM 754 O O . LEU A 1 99 ? -8.947 -9.475 4.024 1.00 77.38 99 LEU A O 1
ATOM 758 N N . THR A 1 100 ? -9.833 -8.981 2.020 1.00 83.62 100 THR A N 1
ATOM 759 C CA . THR A 1 100 ? -9.652 -7.530 2.151 1.00 83.62 100 THR A CA 1
ATOM 760 C C . THR A 1 100 ? -10.970 -6.873 2.546 1.00 83.62 100 THR A C 1
ATOM 762 O O . THR A 1 100 ? -11.936 -6.891 1.784 1.00 83.62 100 THR A O 1
ATOM 765 N N . LEU A 1 101 ? -11.011 -6.269 3.734 1.00 86.56 101 LEU A N 1
ATOM 766 C CA . LEU A 1 101 ? -12.137 -5.453 4.192 1.00 86.56 101 LEU A CA 1
ATOM 767 C C . LEU A 1 101 ? -11.795 -3.975 4.004 1.00 86.56 101 LEU A C 1
ATOM 769 O O . LEU A 1 101 ? -10.748 -3.522 4.463 1.00 86.56 101 LEU A O 1
ATOM 773 N N . ILE A 1 102 ? -12.683 -3.233 3.345 1.00 89.19 102 ILE A N 1
ATOM 774 C CA . ILE A 1 102 ? -12.522 -1.799 3.088 1.00 89.19 102 ILE A CA 1
ATOM 775 C C . ILE A 1 102 ? -13.645 -1.060 3.812 1.00 89.19 102 ILE A C 1
ATOM 777 O O . ILE A 1 102 ? -14.806 -1.460 3.733 1.00 89.19 102 ILE A O 1
ATOM 781 N N . VAL A 1 103 ? -13.282 0.002 4.528 1.00 89.94 103 VAL A N 1
ATOM 782 C CA . VAL A 1 103 ? -14.218 0.923 5.175 1.00 89.94 103 VAL A CA 1
ATOM 783 C C . VAL A 1 103 ? -13.803 2.336 4.787 1.00 89.94 103 VAL A C 1
ATOM 785 O O . VAL A 1 103 ? -12.688 2.751 5.096 1.00 89.94 103 VAL A O 1
ATOM 788 N N . GLU A 1 104 ? -14.699 3.044 4.109 1.00 91.19 104 GLU A N 1
ATOM 789 C CA . GLU A 1 104 ? -14.575 4.466 3.788 1.00 91.19 104 GLU A CA 1
ATOM 790 C C . GLU A 1 104 ? -15.482 5.249 4.727 1.00 91.19 104 GLU A C 1
ATOM 792 O O . GLU A 1 104 ? -16.662 4.920 4.870 1.00 91.19 104 GLU A O 1
ATOM 797 N N . ASP A 1 105 ? -14.914 6.228 5.426 1.00 89.81 105 ASP A N 1
ATOM 798 C CA . ASP A 1 105 ? -15.630 7.014 6.422 1.00 89.81 105 ASP A CA 1
ATOM 799 C C . ASP A 1 105 ? -14.854 8.302 6.743 1.00 89.81 105 ASP A C 1
ATOM 801 O O . ASP A 1 105 ? -13.639 8.379 6.552 1.00 89.81 105 ASP A O 1
ATOM 805 N N . GLU A 1 106 ? -15.541 9.299 7.287 1.00 88.06 106 GLU A N 1
ATOM 806 C CA . GLU A 1 106 ? -14.955 10.578 7.697 1.00 88.06 106 GLU A CA 1
ATOM 807 C C . GLU A 1 106 ? -14.646 10.573 9.199 1.00 88.06 106 GLU A C 1
ATOM 809 O O . GLU A 1 106 ? -15.432 10.075 9.999 1.00 88.06 106 GLU A O 1
ATOM 814 N N . LEU A 1 107 ? -13.520 11.132 9.641 1.00 86.56 107 LEU A N 1
ATOM 815 C CA . LEU A 1 107 ? -13.159 11.200 11.064 1.00 86.56 107 LEU A CA 1
ATOM 816 C C . LEU A 1 107 ? -12.576 12.573 11.387 1.00 86.56 107 LEU A C 1
ATOM 818 O O . LEU A 1 107 ? -11.646 13.007 10.709 1.00 86.56 107 LEU A O 1
ATOM 822 N N . GLN A 1 108 ? -13.030 13.209 12.471 1.00 86.88 108 GLN A N 1
ATOM 823 C CA . GLN A 1 108 ? -12.383 14.400 13.012 1.00 86.88 108 GLN A CA 1
ATOM 824 C C . GLN A 1 108 ? -11.596 14.046 14.287 1.00 86.88 108 GLN A C 1
ATOM 826 O O . GLN A 1 108 ? -12.112 14.165 15.402 1.00 86.88 108 GLN A O 1
ATOM 831 N N . PRO A 1 109 ? -10.322 13.617 14.171 1.00 83.38 109 PRO A N 1
ATOM 832 C CA . PRO A 1 109 ? -9.564 13.118 15.320 1.00 83.38 109 PRO A CA 1
ATOM 833 C C . PRO A 1 109 ? -9.221 14.218 16.328 1.00 83.38 109 PRO A C 1
ATOM 835 O O . PRO A 1 109 ? -9.046 13.935 17.514 1.00 83.38 109 PRO A O 1
ATOM 838 N N . PHE A 1 110 ? -9.135 15.472 15.875 1.00 85.69 110 PHE A N 1
ATOM 839 C CA . PHE A 1 110 ? -8.709 16.600 16.692 1.00 85.69 110 PHE A CA 1
ATOM 840 C C . PHE A 1 110 ? -9.704 17.757 16.636 1.00 85.69 110 PHE A C 1
ATOM 842 O O . PHE A 1 110 ? -10.311 18.044 15.604 1.00 85.69 110 PHE A O 1
ATOM 849 N N . GLN A 1 111 ? -9.816 18.466 17.754 1.00 87.19 111 GLN A N 1
ATOM 850 C CA . GLN A 1 111 ? -10.507 19.743 17.855 1.00 87.19 111 GLN A CA 1
ATOM 851 C C . GLN A 1 111 ? -9.633 20.758 18.578 1.00 87.19 111 GLN A C 1
ATOM 853 O O . GLN A 1 111 ? -8.851 20.414 19.467 1.00 87.19 111 GLN A O 1
ATOM 858 N N . ARG A 1 112 ? -9.787 22.030 18.228 1.00 84.81 112 ARG A N 1
ATOM 859 C CA . ARG A 1 112 ? -9.098 23.131 18.891 1.00 84.81 112 ARG A CA 1
ATOM 860 C C . ARG A 1 112 ? -10.095 24.239 19.192 1.00 84.81 112 ARG A C 1
ATOM 862 O O . ARG A 1 112 ? -10.828 24.672 18.311 1.00 84.81 112 ARG A O 1
ATOM 869 N N . GLU A 1 113 ? -10.106 24.692 20.439 1.00 85.38 113 GLU A N 1
ATOM 870 C CA . GLU A 1 113 ? -10.954 25.791 20.904 1.00 85.38 113 GLU A CA 1
ATOM 871 C C . GLU A 1 113 ? -10.079 27.038 21.091 1.00 85.38 113 GLU A C 1
ATOM 873 O O . GLU A 1 113 ? -9.274 27.124 22.021 1.00 85.38 113 GLU A O 1
ATOM 878 N N . GLY A 1 114 ? -10.187 27.994 20.164 1.00 83.31 114 GLY A N 1
ATOM 879 C CA . GLY A 1 114 ? -9.409 29.236 20.189 1.00 83.31 114 GLY A CA 1
ATOM 880 C C . GLY A 1 114 ? -7.886 29.019 20.144 1.00 83.31 114 GLY A C 1
ATOM 881 O O . GLY A 1 114 ? -7.354 28.294 19.299 1.00 83.31 114 GLY A O 1
ATOM 882 N N . GLY A 1 115 ? -7.161 29.679 21.051 1.00 80.94 115 GLY A N 1
ATOM 883 C CA . GLY A 1 115 ? -5.700 29.582 21.178 1.00 80.94 115 GLY A CA 1
ATOM 884 C C . GLY A 1 115 ? -5.189 28.353 21.941 1.00 80.94 115 GLY A C 1
ATOM 885 O O . GLY A 1 115 ? -3.981 28.221 22.111 1.00 80.94 115 GLY A O 1
ATOM 886 N N . ALA A 1 116 ? -6.075 27.480 22.430 1.00 81.44 116 ALA A N 1
ATOM 887 C CA . ALA A 1 116 ? -5.681 26.315 23.216 1.00 81.44 116 ALA A CA 1
ATOM 888 C C . ALA A 1 116 ? -4.978 25.242 22.365 1.00 81.44 116 ALA A C 1
ATOM 890 O O . ALA A 1 116 ? -5.079 25.220 21.137 1.00 81.44 116 ALA A O 1
ATOM 891 N N . ALA A 1 117 ? -4.283 24.319 23.032 1.00 83.31 117 ALA A N 1
ATOM 892 C CA . ALA A 1 117 ? -3.726 23.136 22.384 1.00 83.31 117 ALA A CA 1
ATOM 893 C C . ALA A 1 117 ? -4.837 22.252 21.784 1.00 83.31 117 ALA A C 1
ATOM 895 O O . ALA A 1 117 ? -5.958 22.207 22.300 1.00 83.31 117 ALA A O 1
ATOM 896 N N . ALA A 1 118 ? -4.517 21.535 20.702 1.00 85.19 118 ALA A N 1
ATOM 897 C CA . ALA A 1 118 ? -5.432 20.573 20.096 1.00 85.19 118 ALA A CA 1
ATOM 898 C C . ALA A 1 118 ? -5.772 19.448 21.092 1.00 85.19 118 ALA A C 1
ATOM 900 O O . ALA A 1 118 ? -4.886 18.877 21.727 1.00 85.19 118 ALA A O 1
ATOM 901 N N . LYS A 1 119 ? -7.062 19.131 21.220 1.00 85.69 119 LYS A N 1
ATOM 902 C CA . LYS A 1 119 ? -7.592 18.012 22.007 1.00 85.69 119 LYS A CA 1
ATOM 903 C C . LYS A 1 119 ? -8.056 16.909 21.059 1.00 85.69 119 LYS A C 1
ATOM 905 O O . LYS A 1 119 ? -8.482 17.196 19.942 1.00 85.69 119 LYS A O 1
ATOM 910 N N . THR A 1 120 ? -8.006 15.658 21.504 1.00 86.81 120 THR A N 1
ATOM 911 C CA . THR A 1 120 ? -8.640 14.550 20.777 1.00 86.81 120 THR A CA 1
ATOM 912 C C . THR A 1 120 ? -10.157 14.704 20.812 1.00 86.81 120 THR A C 1
ATOM 914 O O . THR A 1 120 ? -10.705 15.119 21.836 1.00 86.81 120 THR A O 1
ATOM 917 N N . ARG A 1 121 ? -10.827 14.372 19.710 1.00 86.62 121 ARG A N 1
ATOM 918 C CA . ARG A 1 121 ? -12.281 14.466 19.570 1.00 86.62 121 ARG A CA 1
ATOM 919 C C . ARG A 1 121 ? -12.876 13.099 19.255 1.00 86.62 121 ARG A C 1
ATOM 921 O O . ARG A 1 121 ? -13.352 12.429 20.168 1.00 86.62 121 ARG A O 1
ATOM 928 N N . ASP A 1 122 ? -12.809 12.674 17.998 1.00 88.12 122 ASP A N 1
ATOM 929 C CA . ASP A 1 122 ? -13.455 11.439 17.572 1.00 88.12 122 ASP A CA 1
ATOM 930 C C . ASP A 1 122 ? -12.518 10.228 17.714 1.00 88.12 122 ASP A C 1
ATOM 932 O O . ASP A 1 122 ? -11.333 10.282 17.378 1.00 88.12 122 ASP A O 1
ATOM 936 N N . MET A 1 123 ? -13.079 9.098 18.152 1.00 86.56 123 MET A N 1
ATOM 937 C CA . MET A 1 123 ? -12.444 7.779 18.107 1.00 86.56 123 MET A CA 1
ATOM 938 C C . MET A 1 123 ? -13.426 6.781 17.491 1.00 86.56 123 MET A C 1
ATOM 940 O O . MET A 1 123 ? -14.488 6.524 18.059 1.00 86.56 123 MET A O 1
ATOM 944 N N . LYS A 1 124 ? -13.066 6.194 16.346 1.00 86.69 124 LYS A N 1
ATOM 945 C CA . LYS A 1 124 ? -13.871 5.160 15.684 1.00 86.69 124 LYS A CA 1
ATOM 946 C C . LYS A 1 124 ? -13.351 3.769 16.022 1.00 86.69 124 LYS A C 1
ATOM 948 O O . LYS A 1 124 ? -12.193 3.442 15.776 1.00 86.69 124 LYS A O 1
ATOM 953 N N . LEU A 1 125 ? -14.223 2.953 16.611 1.00 89.50 125 LEU A N 1
ATOM 954 C CA . LEU A 1 125 ? -13.945 1.557 16.932 1.00 89.50 125 LEU A CA 1
ATOM 955 C C . LEU A 1 125 ? -14.590 0.661 15.877 1.00 89.50 125 LEU A C 1
ATOM 957 O O . LEU A 1 125 ? -15.808 0.662 15.713 1.00 89.50 125 LEU A O 1
ATOM 961 N N . HIS A 1 126 ? -13.773 -0.138 15.195 1.00 87.31 126 HIS A N 1
ATOM 962 C CA . HIS A 1 126 ? -14.242 -1.072 14.176 1.00 87.31 126 HIS A CA 1
ATOM 963 C C . HIS A 1 126 ? -14.316 -2.484 14.750 1.00 87.31 126 HIS A C 1
ATOM 965 O O . HIS A 1 126 ? -13.310 -3.060 15.171 1.00 87.31 126 HIS A O 1
ATOM 971 N N . ARG A 1 127 ? -15.516 -3.068 14.746 1.00 87.00 127 ARG A N 1
ATOM 972 C CA . ARG A 1 127 ? -15.698 -4.482 15.072 1.00 87.00 127 ARG A CA 1
ATOM 973 C C . ARG A 1 127 ? -15.539 -5.304 13.802 1.00 87.00 127 ARG A C 1
ATOM 975 O O . ARG A 1 127 ? -16.424 -5.310 12.954 1.00 87.00 127 ARG A O 1
ATOM 982 N N . LEU A 1 128 ? -14.413 -6.000 13.684 1.00 86.19 128 LEU A N 1
ATOM 983 C CA . LEU A 1 128 ? -14.149 -6.842 12.523 1.00 86.19 128 LEU A CA 1
ATOM 984 C C . LEU A 1 128 ? -15.046 -8.098 12.542 1.00 86.19 128 LEU A C 1
ATOM 986 O O . LEU A 1 128 ? -15.212 -8.714 13.605 1.00 86.19 128 LEU A O 1
ATOM 990 N N . PRO A 1 129 ? -15.631 -8.492 11.395 1.00 85.25 129 PRO A N 1
ATOM 991 C CA . PRO A 1 129 ? -16.455 -9.690 11.270 1.00 85.25 129 PRO A CA 1
ATOM 992 C C . PRO A 1 129 ? -15.568 -10.942 11.220 1.00 85.25 129 PRO A C 1
ATOM 994 O O . PRO A 1 129 ? -15.368 -11.547 10.172 1.00 85.25 129 PRO A O 1
ATOM 997 N N . TRP A 1 130 ? -14.989 -11.311 12.363 1.00 85.00 130 TRP A N 1
ATOM 998 C CA . TRP A 1 130 ? -14.049 -12.427 12.442 1.00 85.00 130 TRP A CA 1
ATOM 999 C C . TRP A 1 130 ? -14.690 -13.758 12.016 1.00 85.00 130 TRP A C 1
ATOM 1001 O O . TRP A 1 130 ? -15.672 -14.173 12.644 1.00 85.00 130 TRP A O 1
ATOM 1011 N N . PRO A 1 131 ? -14.106 -14.480 11.041 1.00 85.75 131 PRO A N 1
ATOM 1012 C CA . PRO A 1 131 ? -14.546 -15.818 10.658 1.00 85.75 131 PRO A CA 1
ATOM 1013 C C . PRO A 1 131 ? -14.039 -16.835 11.692 1.00 85.75 131 PRO A C 1
ATOM 1015 O O . PRO A 1 131 ? -13.051 -17.537 11.486 1.00 85.75 131 PRO A O 1
ATOM 1018 N N . LYS A 1 132 ? -14.671 -16.843 12.873 1.00 88.88 132 LYS A N 1
ATOM 1019 C CA . LYS A 1 132 ? -14.191 -17.575 14.059 1.00 88.88 132 LYS A CA 1
ATOM 1020 C C . LYS A 1 132 ? -14.017 -19.068 13.806 1.00 88.88 132 LYS A C 1
ATOM 1022 O O . LYS A 1 132 ? -13.041 -19.638 14.275 1.00 88.88 132 LYS A O 1
ATOM 1027 N N . GLU A 1 133 ? -14.952 -19.684 13.088 1.00 91.19 133 GLU A N 1
ATOM 1028 C CA . GLU A 1 133 ? -14.917 -21.118 12.789 1.00 91.19 133 GLU A CA 1
ATOM 1029 C C . GLU A 1 133 ? -13.732 -21.464 11.883 1.00 91.19 133 GLU A C 1
ATOM 1031 O O . GLU A 1 133 ? -12.981 -22.390 12.174 1.00 91.19 133 GLU A O 1
ATOM 1036 N N . GLN A 1 134 ? -13.506 -20.668 10.836 1.00 87.38 134 GLN A N 1
ATOM 1037 C CA . GLN A 1 134 ? -12.399 -20.839 9.899 1.00 87.38 134 GLN A CA 1
ATOM 1038 C C . GLN A 1 134 ? -11.057 -20.596 10.594 1.00 87.38 134 GLN A C 1
ATOM 1040 O O . GLN A 1 134 ? -10.139 -21.395 10.441 1.00 87.38 134 GLN A O 1
ATOM 1045 N N .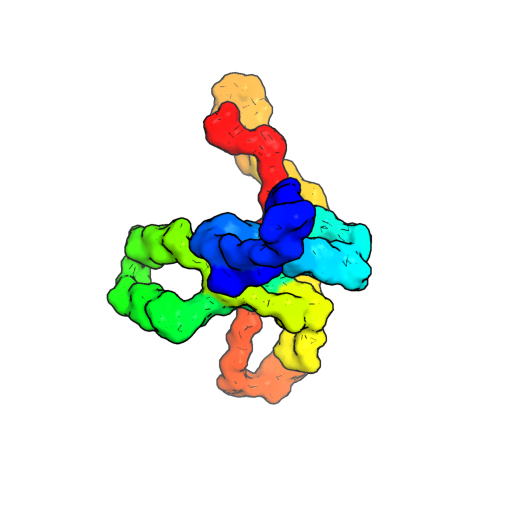 LEU A 1 135 ? -10.951 -19.542 11.412 1.00 87.12 135 LEU A N 1
ATOM 1046 C CA . LEU A 1 135 ? -9.744 -19.262 12.195 1.00 87.12 135 LEU A CA 1
ATOM 1047 C C . LEU A 1 135 ? -9.455 -20.367 13.218 1.00 87.12 135 LEU A C 1
ATOM 1049 O O . LEU A 1 135 ? -8.301 -20.743 13.390 1.00 87.12 135 LEU A O 1
ATOM 1053 N N . ALA A 1 136 ? -10.482 -20.922 13.867 1.00 90.50 136 ALA A N 1
ATOM 1054 C CA . ALA A 1 136 ? -10.315 -22.049 14.782 1.00 90.50 136 ALA A CA 1
ATOM 1055 C C . ALA A 1 136 ? -9.860 -23.322 14.046 1.00 90.50 136 ALA A C 1
ATOM 1057 O O . ALA A 1 136 ? -9.007 -24.050 14.553 1.00 90.50 136 ALA A O 1
ATOM 1058 N N . ALA A 1 137 ? -10.379 -23.569 12.839 1.00 93.25 137 ALA A N 1
ATOM 1059 C CA . ALA A 1 137 ? -10.013 -24.722 12.017 1.00 93.25 137 ALA A CA 1
ATOM 1060 C C . ALA A 1 137 ? -8.553 -24.693 11.526 1.00 93.25 137 ALA A C 1
ATOM 1062 O O . ALA A 1 137 ? -7.980 -25.749 11.264 1.00 93.25 137 ALA A O 1
ATOM 1063 N N . LEU A 1 138 ? -7.931 -23.511 11.432 1.00 90.12 138 LEU A N 1
ATOM 1064 C CA . LEU A 1 138 ? -6.524 -23.358 11.040 1.00 90.12 138 LEU A CA 1
ATOM 1065 C C . LEU A 1 138 ? -5.530 -23.883 12.095 1.00 90.12 138 LEU A C 1
ATOM 1067 O O . LEU A 1 138 ? -4.368 -24.139 11.768 1.00 90.12 138 LEU A O 1
ATOM 1071 N N . GLY A 1 139 ? -5.958 -24.073 13.348 1.00 92.06 139 GLY A N 1
ATOM 1072 C 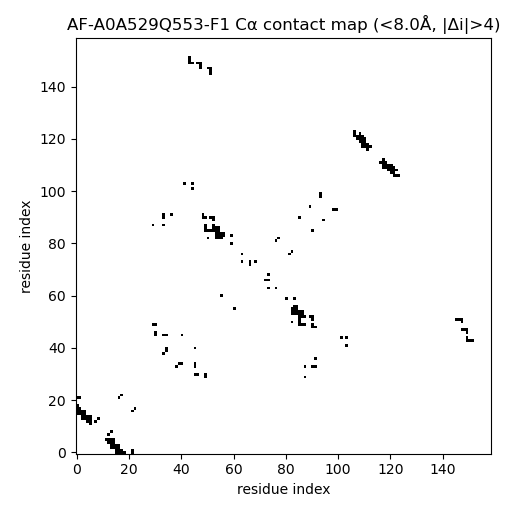CA . GLY A 1 139 ? -5.124 -24.637 14.410 1.00 92.06 139 GLY A CA 1
ATOM 1073 C C . GLY A 1 139 ? -3.836 -23.838 14.643 1.00 92.06 139 GLY A C 1
ATOM 1074 O O . GLY A 1 139 ? -3.881 -22.670 15.011 1.00 92.06 139 GLY A O 1
ATOM 1075 N N . ALA A 1 140 ? -2.681 -24.480 14.447 1.00 92.94 140 ALA A N 1
ATOM 1076 C CA . ALA A 1 140 ? -1.362 -23.872 14.655 1.00 92.94 140 ALA A CA 1
ATOM 1077 C C . ALA A 1 140 ? -0.797 -23.140 13.419 1.00 92.94 140 ALA A C 1
ATOM 1079 O O . ALA A 1 140 ? 0.370 -22.740 13.430 1.00 92.94 140 ALA A O 1
ATOM 1080 N N . ALA A 1 141 ? -1.574 -22.990 12.340 1.00 92.69 141 ALA A N 1
ATOM 1081 C CA . ALA A 1 141 ? -1.117 -22.271 11.156 1.00 92.69 141 ALA A CA 1
ATOM 1082 C C . ALA A 1 141 ? -0.844 -20.792 11.479 1.00 92.69 141 ALA A C 1
ATOM 1084 O O . ALA A 1 141 ? -1.614 -20.136 12.181 1.00 92.69 141 ALA A O 1
ATOM 1085 N N . GLN A 1 142 ? 0.255 -20.255 10.946 1.00 89.69 142 GLN A N 1
ATOM 1086 C CA . GLN A 1 142 ? 0.554 -18.833 11.077 1.00 89.69 142 GLN A CA 1
ATOM 1087 C C . GLN A 1 142 ? -0.356 -18.022 10.156 1.00 89.69 142 GLN A C 1
ATOM 1089 O O . GLN A 1 142 ? -0.486 -18.325 8.971 1.00 89.69 142 GLN A O 1
ATOM 1094 N N . VAL A 1 143 ? -0.966 -16.981 10.716 1.00 86.94 143 VAL A N 1
ATOM 1095 C CA . VAL A 1 143 ? -1.824 -16.035 10.000 1.00 86.94 143 VAL A CA 1
ATOM 1096 C C . VAL A 1 143 ? -1.267 -14.627 10.154 1.00 86.94 143 VAL A C 1
ATOM 1098 O O . VAL A 1 143 ? -0.741 -14.268 11.209 1.00 86.94 143 VAL A O 1
ATOM 1101 N N . GLU A 1 144 ? -1.393 -13.826 9.103 1.00 87.56 144 GLU A N 1
ATOM 1102 C CA . GLU A 1 144 ? -1.011 -12.416 9.108 1.00 87.56 144 GLU A CA 1
ATOM 1103 C C . GLU A 1 144 ? -2.269 -11.547 9.031 1.00 87.56 144 GLU A C 1
ATOM 1105 O O . GLU A 1 144 ? -3.161 -11.800 8.224 1.00 87.56 144 GLU A O 1
ATOM 1110 N N . LEU A 1 145 ? -2.329 -10.504 9.864 1.00 88.44 145 LEU A N 1
ATOM 1111 C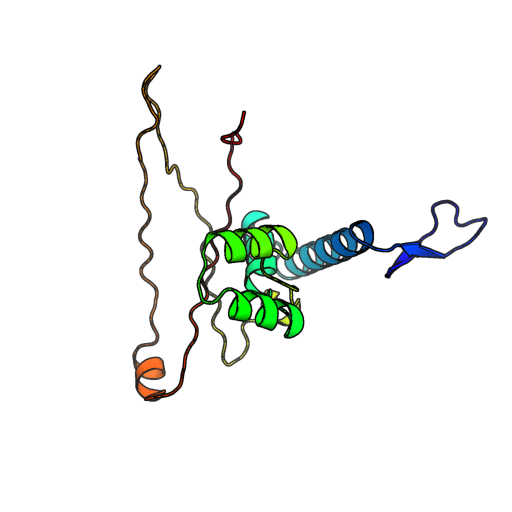 CA . LEU A 1 145 ? -3.312 -9.433 9.739 1.00 88.44 145 LEU A CA 1
ATOM 1112 C C . LEU A 1 145 ? -2.601 -8.169 9.272 1.00 88.44 145 LEU A C 1
ATOM 1114 O O . LEU A 1 145 ? -1.720 -7.652 9.963 1.00 88.44 145 LEU A O 1
ATOM 1118 N N . ARG A 1 146 ? -3.048 -7.626 8.142 1.00 89.69 146 ARG A N 1
ATOM 1119 C CA . ARG A 1 146 ? -2.590 -6.337 7.634 1.00 89.69 146 ARG A CA 1
ATOM 1120 C C . ARG A 1 146 ? -3.668 -5.287 7.827 1.00 89.69 146 ARG A C 1
ATOM 1122 O O . ARG A 1 146 ? -4.820 -5.494 7.464 1.00 89.69 146 ARG A O 1
ATOM 1129 N N . VAL A 1 147 ? -3.280 -4.138 8.369 1.00 90.88 147 VAL A N 1
ATOM 1130 C CA . VAL A 1 147 ? -4.174 -2.991 8.552 1.00 90.88 147 VAL A CA 1
ATOM 1131 C C . VAL A 1 147 ? -3.526 -1.775 7.911 1.00 90.88 147 VAL A C 1
ATOM 1133 O O . VAL A 1 147 ? -2.370 -1.460 8.189 1.00 90.88 147 VAL A O 1
ATOM 1136 N N . THR A 1 148 ? -4.271 -1.089 7.050 1.00 92.44 148 THR A N 1
ATOM 1137 C CA . THR A 1 148 ? -3.812 0.129 6.381 1.00 92.44 148 THR A CA 1
ATOM 1138 C C . THR A 1 148 ? -4.820 1.232 6.634 1.00 92.44 148 THR A C 1
ATOM 1140 O O . THR A 1 148 ? -5.982 1.108 6.267 1.00 92.44 148 THR A O 1
ATOM 1143 N N . LEU A 1 149 ? -4.357 2.313 7.257 1.00 91.06 149 LEU A N 1
ATOM 1144 C CA . LEU A 1 149 ? -5.125 3.538 7.423 1.00 91.06 149 LEU A CA 1
ATOM 1145 C C . LEU A 1 149 ? -4.630 4.558 6.397 1.00 91.06 149 LEU A C 1
ATOM 1147 O O . LEU A 1 149 ? -3.444 4.891 6.368 1.00 91.06 149 LEU A O 1
ATOM 1151 N N . SER A 1 150 ? -5.539 5.050 5.564 1.00 92.19 150 SER A N 1
ATOM 1152 C CA . SER A 1 150 ? -5.262 6.043 4.533 1.00 92.19 150 SER A CA 1
ATOM 1153 C C . SE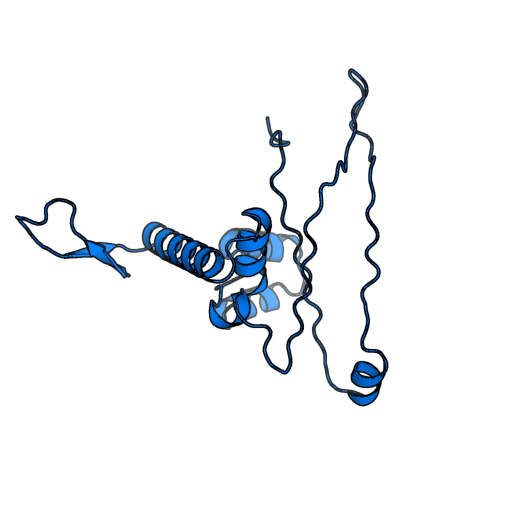R A 1 150 ? -6.264 7.177 4.666 1.00 92.19 150 SER A C 1
ATOM 1155 O O . SER A 1 150 ? -7.463 6.949 4.644 1.00 92.19 150 SER A O 1
ATOM 1157 N N . TYR A 1 151 ? -5.746 8.387 4.816 1.00 88.19 151 TYR A N 1
ATOM 1158 C CA . TYR A 1 151 ? -6.499 9.631 4.896 1.00 88.19 151 TYR A CA 1
ATOM 1159 C C . TYR A 1 151 ? -5.692 10.749 4.228 1.00 88.19 151 TYR A C 1
ATOM 1161 O O . TYR A 1 151 ? -4.451 10.708 4.246 1.00 88.19 151 TYR A O 1
ATOM 1169 N N . PHE A 1 152 ? -6.368 11.730 3.640 1.00 80.06 152 PHE A N 1
ATOM 1170 C CA . PHE A 1 152 ? -5.774 13.034 3.358 1.00 80.06 152 PHE A CA 1
ATOM 1171 C C . PHE A 1 152 ? -6.137 13.969 4.514 1.00 80.06 152 PHE A C 1
ATOM 1173 O O . PHE A 1 152 ? -7.265 13.957 4.994 1.00 80.06 152 PHE A O 1
ATOM 1180 N N . ILE A 1 153 ? -5.158 14.707 5.039 1.00 68.94 153 ILE A N 1
ATOM 1181 C CA . ILE A 1 153 ? -5.417 15.684 6.101 1.00 68.94 153 ILE A CA 1
ATOM 1182 C C . ILE A 1 153 ? -5.688 17.024 5.433 1.00 68.94 153 ILE A C 1
ATOM 1184 O O . ILE A 1 153 ? -4.816 17.523 4.722 1.00 68.94 153 ILE A O 1
ATOM 1188 N N . GLU A 1 154 ? -6.839 17.621 5.723 1.00 57.38 154 GLU A N 1
ATOM 1189 C CA . GLU A 1 154 ? -7.091 19.036 5.466 1.00 57.38 154 GLU A CA 1
ATOM 1190 C C . GLU A 1 154 ? -7.320 19.789 6.793 1.00 57.38 154 GLU A C 1
ATOM 1192 O O . GLU A 1 154 ? -8.202 19.400 7.565 1.00 57.38 154 GLU A O 1
ATOM 1197 N N . PRO A 1 155 ? -6.559 20.864 7.086 1.00 54.97 155 PRO A N 1
ATOM 1198 C CA . PRO A 1 155 ? -5.309 21.275 6.441 1.00 54.97 155 PRO A CA 1
ATOM 1199 C C . PRO A 1 155 ? -4.116 20.417 6.896 1.00 54.97 155 PRO A C 1
ATOM 1201 O O . PRO A 1 155 ? -4.131 19.794 7.959 1.00 54.97 155 PRO A O 1
ATOM 1204 N N . ASN A 1 156 ? -3.060 20.404 6.083 1.00 39.94 156 ASN A N 1
ATOM 1205 C CA . ASN A 1 156 ? -1.777 19.787 6.412 1.00 39.94 156 ASN A CA 1
ATOM 1206 C C . ASN A 1 156 ? -1.306 20.251 7.815 1.00 39.94 156 ASN A C 1
ATOM 1208 O O . ASN A 1 156 ? -1.147 21.451 8.006 1.00 39.94 156 ASN A O 1
ATOM 1212 N N . PRO A 1 157 ? -1.030 19.362 8.794 1.00 43.19 157 PRO A N 1
ATOM 1213 C CA . PRO A 1 157 ? -0.644 19.763 10.157 1.00 43.19 157 PRO A CA 1
ATOM 1214 C C . PRO A 1 157 ? 0.676 20.546 10.246 1.00 43.19 157 PRO A C 1
ATOM 1216 O O . PRO A 1 157 ? 1.061 20.964 11.337 1.00 43.19 157 PRO A O 1
ATOM 1219 N N . GLY A 1 158 ? 1.410 20.638 9.132 1.00 43.00 158 GLY A N 1
ATOM 1220 C CA . GLY A 1 158 ? 2.648 21.398 8.986 1.00 43.00 158 GLY A CA 1
ATOM 1221 C C . GLY A 1 158 ? 2.497 22.776 8.329 1.00 43.00 158 GLY A C 1
ATOM 1222 O O . GLY A 1 158 ? 3.533 23.392 8.084 1.00 43.00 158 GLY A O 1
ATOM 1223 N N . GLU A 1 159 ? 1.274 23.235 8.035 1.00 34.22 159 GLU A N 1
ATOM 1224 C CA . GLU A 1 159 ? 0.959 24.642 7.712 1.00 34.22 159 GLU A CA 1
ATOM 1225 C C . GLU A 1 159 ? 0.270 25.354 8.884 1.00 34.22 159 GLU A C 1
ATOM 1227 O O . GLU A 1 159 ? -0.620 24.748 9.528 1.00 34.22 159 GLU A O 1
#

Foldseek 3Di:
DDKDADPCVVVPGIDDDDDPVVVVVVLVVLLVVQCVLPVPDDSQLSVQLQLLQFAADPVLVVQCVVCVPVPVSNVVSCVVQPSHGGDSCSSNDQPPQRDDDDDDDDDDQWDDDPPDDIDGDDDDDDDDPDPVVVVVVCPPDDDDDDDTDTDDDVVDPVD

Secondary structure (DSSP, 8-state):
-EEEE-S-TTT-SEEEE-HHHHHHHHHHHHHHHHHHH-TTS-HHHHHHHHHHT-B--HHHHHHHHHTTT-HHHHHHHHHHHTT-B--HHHHH---TT------------EE--TTSPPEE---PPP-----HHHHHHTTT-------------SS-TT-

Sequence (159 aa):
QILTTFCRPELRHFTTLGDTSAATAHAARMAGLILSARPELWPESVRALIVHSAEWTPAMRARIDACNGAKGEIQALVRRYGYGVPDLGRALLSTVNDLTLIVEDELQPFQREGGAAAKTRDMKLHRLPWPKEQLAALGAAQVELRVTLSYFIEPNPGE